Protein AF-A0A2M8NEP8-F1 (afdb_monomer_lite)

Sequence (115 aa):
LLLRAMAVSPNAPTNQADCALARPVDPAMFSEIIRHIGIVKETITPTLGMRVGKYGRTTAYTEANITLLNATVNITYNTSGGRQRVARFVGQVISEAMSEGGDSGSLVVSTADRK

pLDDT: mean 85.66, std 15.79, range [29.27, 96.69]

Foldseek 3Di:
DDDDDDDDDPPADEDADDDDDDDDPDPVVDDCQFPPQGHDDDDDDADFQFKKWWAFPPQGIWIWTWHDFQDKGWDWDADPVRDIDIHIYTGDIDTPDTDDPRRPPIDMGGPPPPD

Radius of gyration: 16.18 Å; chains: 1; bounding box: 30×44×40 Å

Structure (mmCIF, N/CA/C/O backbone):
data_AF-A0A2M8NEP8-F1
#
_entry.id   AF-A0A2M8NEP8-F1
#
loop_
_atom_site.group_PDB
_atom_site.id
_atom_site.type_symbol
_atom_site.label_atom_id
_atom_site.label_alt_id
_atom_site.label_comp_id
_atom_site.label_asym_id
_atom_site.label_entity_id
_atom_site.label_seq_id
_atom_site.pdbx_PDB_ins_code
_atom_site.Cartn_x
_atom_site.Cartn_y
_atom_site.Cartn_z
_atom_site.occupancy
_atom_site.B_iso_or_equiv
_atom_site.auth_seq_id
_atom_site.auth_comp_id
_atom_site.auth_asym_id
_atom_site.auth_atom_id
_atom_site.pdbx_PDB_model_num
ATOM 1 N N . LEU A 1 1 ? 5.671 1.051 6.107 1.00 37.97 1 LEU A N 1
ATOM 2 C CA . LEU A 1 1 ? 5.765 2.525 6.280 1.00 37.97 1 LEU A CA 1
ATOM 3 C C . LEU A 1 1 ? 5.699 2.835 7.781 1.00 37.97 1 LEU A C 1
ATOM 5 O O . LEU A 1 1 ? 4.679 2.543 8.389 1.00 37.97 1 LEU A O 1
ATOM 9 N N . LEU A 1 2 ? 6.775 3.326 8.407 1.00 29.27 2 LEU A N 1
ATOM 10 C CA . LEU A 1 2 ? 6.776 3.683 9.836 1.00 29.27 2 LEU A CA 1
ATOM 11 C C . LEU A 1 2 ? 6.051 5.024 10.028 1.00 29.27 2 LEU A C 1
ATOM 13 O O . LEU A 1 2 ? 6.556 6.063 9.607 1.00 29.27 2 LEU A O 1
ATOM 17 N N . LEU A 1 3 ? 4.864 5.000 10.636 1.00 35.06 3 LEU A N 1
ATOM 18 C CA . LEU A 1 3 ? 4.074 6.196 10.930 1.00 35.06 3 LEU A CA 1
ATOM 19 C C . LEU A 1 3 ? 4.438 6.769 12.310 1.00 35.06 3 LEU A C 1
ATOM 21 O O . LEU A 1 3 ? 4.379 6.060 13.311 1.00 35.06 3 LEU A O 1
ATOM 25 N N . ARG A 1 4 ? 4.744 8.069 12.383 1.00 35.06 4 ARG A N 1
ATOM 26 C CA . ARG A 1 4 ? 4.702 8.852 13.630 1.00 35.06 4 ARG A CA 1
ATOM 27 C C . ARG A 1 4 ? 3.543 9.843 13.541 1.00 35.06 4 ARG A C 1
ATOM 29 O O . ARG A 1 4 ? 3.483 10.621 12.594 1.00 35.06 4 ARG A O 1
ATOM 36 N N . ALA A 1 5 ? 2.630 9.811 14.510 1.00 38.19 5 ALA A N 1
ATOM 37 C CA . ALA A 1 5 ? 1.509 10.745 14.585 1.00 38.19 5 ALA A CA 1
ATOM 38 C C . ALA A 1 5 ? 1.997 12.140 15.020 1.00 38.19 5 ALA A C 1
ATOM 40 O O . ALA A 1 5 ? 2.709 12.266 16.015 1.00 38.19 5 ALA A O 1
ATOM 41 N N . MET A 1 6 ? 1.617 13.184 14.279 1.00 48.53 6 MET A N 1
ATOM 42 C CA . MET A 1 6 ? 1.865 14.590 14.622 1.00 48.53 6 MET A CA 1
ATOM 43 C C . MET A 1 6 ? 0.567 15.404 14.541 1.00 48.53 6 MET A C 1
ATOM 45 O O . MET A 1 6 ? -0.395 14.983 13.898 1.00 48.53 6 MET A O 1
ATOM 49 N N . ALA A 1 7 ? 0.556 16.561 15.214 1.00 47.34 7 ALA A N 1
ATOM 50 C CA . ALA A 1 7 ? -0.589 17.460 15.335 1.00 47.34 7 ALA A CA 1
ATOM 51 C C . ALA A 1 7 ? -1.186 17.854 13.970 1.00 47.34 7 ALA A C 1
ATOM 53 O O . ALA A 1 7 ? -0.475 18.257 13.048 1.00 47.34 7 ALA A O 1
ATOM 54 N N . VAL A 1 8 ? -2.511 17.732 13.861 1.00 52.81 8 VAL A N 1
ATOM 55 C CA . VAL A 1 8 ? -3.291 17.952 12.637 1.00 52.81 8 VAL A CA 1
ATOM 56 C C . VAL A 1 8 ? -3.791 19.393 12.596 1.00 52.81 8 VAL A C 1
ATOM 58 O O . VAL A 1 8 ? -4.482 19.831 13.510 1.00 52.81 8 VAL A O 1
ATOM 61 N N . SER A 1 9 ? -3.496 20.122 11.516 1.00 55.88 9 SER A N 1
ATOM 62 C CA . SER A 1 9 ? -4.227 21.355 11.201 1.00 55.88 9 SER A CA 1
ATOM 63 C C . SER A 1 9 ? -5.611 20.981 10.651 1.00 55.88 9 SER A C 1
ATOM 65 O O . SER A 1 9 ? -5.673 20.255 9.652 1.00 55.88 9 SER A O 1
ATOM 67 N N . PRO A 1 10 ? -6.721 21.460 11.244 1.00 59.16 10 PRO A N 1
ATOM 68 C CA . PRO A 1 10 ? -8.074 21.112 10.798 1.00 59.16 10 PRO A CA 1
ATOM 69 C C . PRO A 1 10 ? -8.351 21.512 9.335 1.00 59.16 10 PRO A C 1
ATOM 71 O O . PRO A 1 10 ? -9.132 20.846 8.657 1.00 59.16 10 PRO A O 1
ATOM 74 N N . ASN A 1 11 ? -7.630 22.512 8.813 1.00 63.62 11 ASN A N 1
ATOM 75 C CA . ASN A 1 11 ? -7.787 23.046 7.454 1.00 63.62 11 ASN A CA 1
ATOM 76 C C . ASN A 1 11 ? -6.763 22.506 6.434 1.00 63.62 11 ASN A C 1
ATOM 78 O O . ASN A 1 11 ? -6.625 23.067 5.349 1.00 63.62 11 ASN A O 1
ATOM 82 N N . ALA A 1 12 ? -6.006 21.448 6.750 1.00 70.69 12 ALA A N 1
ATOM 83 C CA . ALA A 1 12 ? -5.046 20.890 5.792 1.00 70.69 12 ALA A CA 1
ATOM 84 C C . ALA A 1 12 ? -5.760 20.311 4.547 1.00 70.69 12 ALA A C 1
ATOM 86 O O . ALA A 1 12 ? -6.758 19.617 4.711 1.00 70.69 12 ALA A O 1
ATOM 87 N N . PRO A 1 13 ? -5.283 20.504 3.311 1.00 83.38 13 PRO A N 1
ATOM 88 C CA . PRO A 1 13 ? -5.880 19.841 2.149 1.00 83.38 13 PRO A CA 1
ATOM 89 C C . PRO A 1 13 ? -5.843 18.307 2.301 1.00 83.38 13 PRO A C 1
ATOM 91 O O . PRO A 1 13 ? -4.876 17.751 2.828 1.00 83.38 13 PRO A O 1
ATOM 94 N N . THR A 1 14 ? -6.915 17.628 1.885 1.00 88.94 14 THR A N 1
ATOM 95 C CA . THR A 1 14 ? -7.058 16.165 1.969 1.00 88.94 14 THR A CA 1
ATOM 96 C C . THR A 1 14 ? -6.862 15.511 0.612 1.00 88.94 14 THR A C 1
ATOM 98 O O . THR A 1 14 ? -7.443 15.956 -0.375 1.00 88.94 14 THR A O 1
ATOM 101 N N . ASN A 1 15 ? -6.134 14.401 0.590 1.00 88.62 15 ASN A N 1
ATOM 102 C CA . ASN A 1 15 ? -5.965 13.537 -0.572 1.00 88.62 15 ASN A CA 1
ATOM 103 C C . ASN A 1 15 ? -6.788 12.256 -0.392 1.00 88.62 15 ASN A C 1
ATOM 105 O O . ASN A 1 15 ? -6.801 11.673 0.690 1.00 88.62 15 ASN A O 1
ATOM 109 N N . GLN A 1 16 ? -7.471 11.802 -1.440 1.00 90.19 16 GLN A N 1
ATOM 110 C CA . GLN A 1 16 ? -8.175 10.512 -1.420 1.00 90.19 16 GLN A CA 1
ATOM 111 C C . GLN A 1 16 ? -7.299 9.364 -1.929 1.00 90.19 16 GLN A C 1
ATOM 113 O O . GLN A 1 16 ? -7.460 8.227 -1.496 1.00 90.19 16 GLN A O 1
ATOM 118 N N . ALA A 1 17 ? -6.356 9.662 -2.822 1.00 87.56 17 ALA A N 1
ATOM 119 C CA . ALA A 1 17 ? -5.514 8.666 -3.462 1.00 87.56 17 ALA A CA 1
ATOM 120 C C . ALA A 1 17 ? -4.050 9.106 -3.475 1.00 87.56 17 ALA A C 1
ATOM 122 O O . ALA A 1 17 ? -3.748 10.286 -3.658 1.00 87.56 17 ALA A O 1
ATOM 123 N N . ASP A 1 18 ? -3.166 8.128 -3.312 1.00 88.50 18 ASP A N 1
ATOM 124 C CA . ASP A 1 18 ? -1.753 8.208 -3.667 1.00 88.50 18 ASP A CA 1
ATOM 125 C C . ASP A 1 18 ? -1.538 7.284 -4.870 1.00 88.50 18 ASP A C 1
ATOM 127 O O . ASP A 1 18 ? -1.415 6.066 -4.726 1.00 88.50 18 ASP A O 1
ATOM 131 N N . CYS A 1 19 ? -1.632 7.841 -6.077 1.00 88.81 19 CYS A N 1
ATOM 132 C CA . CYS A 1 19 ? -1.556 7.070 -7.312 1.00 88.81 19 CYS A CA 1
ATOM 133 C C . CYS A 1 19 ? -0.867 7.853 -8.429 1.00 88.81 19 CYS A C 1
ATOM 135 O O . CYS A 1 19 ? -1.015 9.070 -8.548 1.00 88.81 19 CYS A O 1
ATOM 137 N N . ALA A 1 20 ? -0.167 7.126 -9.293 1.00 91.06 20 ALA A N 1
ATOM 138 C CA . ALA A 1 20 ? 0.432 7.649 -10.510 1.00 91.06 20 ALA A CA 1
ATOM 139 C C . ALA A 1 20 ? 0.224 6.655 -11.657 1.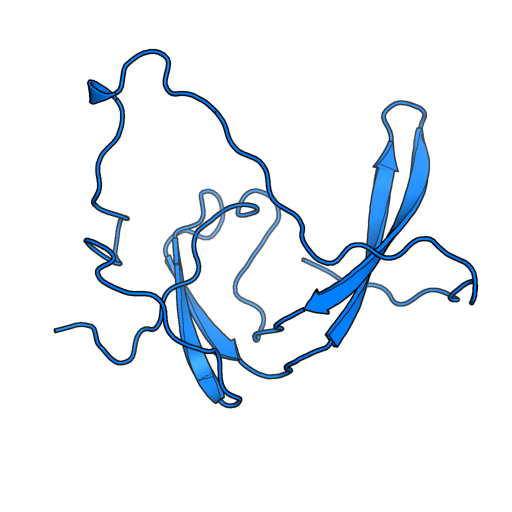00 91.06 20 ALA A C 1
ATOM 141 O O . ALA A 1 20 ? 0.085 5.453 -11.431 1.00 91.06 20 ALA A O 1
ATOM 142 N N . LEU A 1 21 ? 0.228 7.163 -12.888 1.00 91.00 21 LEU A N 1
ATOM 143 C CA . LEU A 1 21 ? 0.173 6.364 -14.108 1.00 91.00 21 LEU A CA 1
ATOM 144 C C . LEU A 1 21 ? 1.357 6.732 -14.999 1.00 91.00 21 LEU A C 1
ATOM 146 O O . LEU A 1 21 ? 1.735 7.899 -15.095 1.00 91.00 21 LEU A O 1
ATOM 150 N N . ALA A 1 22 ? 1.923 5.732 -15.667 1.00 90.38 22 ALA A N 1
ATOM 151 C CA . ALA A 1 22 ? 2.992 5.910 -16.637 1.00 90.38 22 ALA A CA 1
ATOM 152 C C . ALA A 1 22 ? 2.663 5.118 -17.902 1.00 90.38 22 ALA A C 1
ATOM 154 O O . ALA A 1 22 ? 2.153 4.001 -17.828 1.00 90.38 22 ALA A O 1
ATOM 155 N N . ARG A 1 23 ? 2.962 5.697 -19.068 1.00 93.69 23 ARG A N 1
ATOM 156 C CA . ARG A 1 23 ? 2.821 5.010 -20.353 1.00 93.69 23 ARG A CA 1
ATOM 157 C C . ARG A 1 23 ? 4.082 4.177 -20.622 1.00 93.69 23 ARG A C 1
ATOM 159 O O . ARG A 1 23 ? 5.161 4.774 -20.660 1.00 93.69 23 ARG A O 1
ATOM 166 N N . PRO A 1 24 ? 3.970 2.853 -20.839 1.00 92.12 24 PRO A N 1
ATOM 167 C CA . PRO A 1 24 ? 5.088 2.029 -21.287 1.00 92.12 24 PRO A CA 1
ATOM 168 C C . PRO A 1 24 ? 5.733 2.590 -22.556 1.00 92.12 24 PRO A C 1
ATOM 170 O O . PRO A 1 24 ? 5.030 2.997 -23.480 1.00 92.12 24 PRO A O 1
ATOM 173 N N . VAL A 1 25 ? 7.067 2.602 -22.603 1.00 94.88 25 VAL A N 1
ATOM 174 C CA . VAL A 1 25 ? 7.814 2.929 -23.831 1.00 94.88 25 VAL A CA 1
ATOM 175 C C . VAL A 1 25 ? 7.728 1.768 -24.821 1.00 94.88 25 VAL A C 1
ATOM 177 O O . VAL A 1 25 ? 7.485 1.986 -26.002 1.00 94.88 25 VAL A O 1
ATOM 180 N N . ASP A 1 26 ? 7.861 0.545 -24.312 1.00 95.44 26 ASP A N 1
ATOM 181 C CA . ASP A 1 26 ? 7.618 -0.697 -25.037 1.00 95.44 26 ASP A CA 1
ATOM 182 C C . ASP A 1 26 ? 6.708 -1.595 -24.176 1.00 95.44 26 ASP A C 1
ATOM 184 O O . ASP A 1 26 ? 7.115 -1.999 -23.079 1.00 95.44 26 ASP A O 1
ATOM 188 N N . PRO A 1 27 ? 5.472 -1.885 -24.622 1.00 92.44 27 PRO A N 1
ATOM 189 C CA . PRO A 1 27 ? 4.559 -2.786 -23.923 1.00 92.44 27 PRO A CA 1
ATOM 190 C C . PRO A 1 27 ? 5.114 -4.203 -23.726 1.00 92.44 27 PRO A C 1
ATOM 192 O O . PRO A 1 27 ? 4.755 -4.844 -22.743 1.00 92.44 27 PRO A O 1
ATOM 195 N N . ALA A 1 28 ? 6.011 -4.679 -24.598 1.00 93.94 28 ALA A N 1
ATOM 196 C CA . ALA A 1 28 ? 6.580 -6.026 -24.510 1.00 93.94 28 ALA A CA 1
ATOM 197 C C . ALA A 1 28 ? 7.508 -6.219 -23.294 1.00 93.94 28 ALA A C 1
ATOM 199 O O . ALA A 1 28 ? 7.807 -7.351 -22.919 1.00 93.94 28 ALA A O 1
ATOM 200 N N . MET A 1 29 ? 7.940 -5.129 -22.644 1.00 93.00 29 MET A N 1
ATOM 201 C CA . MET A 1 29 ? 8.705 -5.185 -21.391 1.00 93.00 29 MET A CA 1
ATOM 202 C C . MET A 1 29 ? 7.848 -5.535 -20.166 1.00 93.00 29 MET A C 1
ATOM 204 O O . MET A 1 29 ? 8.390 -5.750 -19.080 1.00 93.00 29 MET A O 1
ATOM 208 N N . PHE A 1 30 ? 6.522 -5.557 -20.306 1.00 92.25 30 PHE A N 1
ATOM 209 C CA . PHE A 1 30 ? 5.588 -5.776 -19.209 1.00 92.25 30 PHE A CA 1
ATOM 210 C C . PHE A 1 30 ? 4.899 -7.134 -19.346 1.00 92.25 30 PHE A C 1
ATOM 212 O O . PHE A 1 30 ? 4.618 -7.610 -20.441 1.00 92.25 30 PHE A O 1
ATOM 219 N N . SER A 1 31 ? 4.618 -7.755 -18.203 1.00 92.81 31 SER A N 1
ATOM 220 C CA . SER A 1 31 ? 3.840 -8.988 -18.106 1.00 92.81 31 SER A CA 1
ATOM 221 C C . SER A 1 31 ? 2.613 -8.736 -17.242 1.00 92.81 31 SER A C 1
ATOM 223 O O . SER A 1 31 ? 2.680 -7.992 -16.264 1.00 92.81 31 SER A O 1
ATOM 225 N N . GLU A 1 32 ? 1.506 -9.391 -17.578 1.00 91.81 32 GLU A N 1
ATOM 226 C CA . GLU A 1 32 ? 0.281 -9.398 -16.768 1.00 91.81 32 GLU A CA 1
ATOM 227 C C . GLU A 1 32 ? 0.431 -10.241 -15.488 1.00 91.81 32 GLU A C 1
ATOM 229 O O . GLU A 1 32 ? -0.426 -10.211 -14.604 1.00 91.81 32 GLU A O 1
ATOM 234 N N . ILE A 1 33 ? 1.522 -11.006 -15.375 1.00 93.88 33 ILE A N 1
ATOM 235 C CA . ILE A 1 33 ? 1.789 -11.902 -14.253 1.00 93.88 33 ILE A CA 1
ATOM 236 C C . ILE A 1 33 ? 2.565 -11.155 -13.170 1.00 93.88 33 ILE A C 1
ATOM 238 O O . ILE A 1 33 ? 3.737 -10.808 -13.337 1.00 93.88 33 ILE A O 1
ATOM 242 N N . ILE A 1 34 ? 1.947 -11.006 -12.001 1.00 93.12 34 ILE A N 1
ATOM 243 C CA . ILE A 1 34 ? 2.632 -10.539 -10.798 1.00 93.12 34 ILE A CA 1
ATOM 244 C C . ILE A 1 34 ? 3.296 -11.740 -10.120 1.00 93.12 34 ILE A C 1
ATOM 246 O O . ILE A 1 34 ? 2.655 -12.756 -9.846 1.00 93.12 34 ILE A O 1
ATOM 250 N N . ARG A 1 35 ? 4.593 -11.647 -9.816 1.00 92.69 35 ARG A N 1
ATOM 251 C CA . ARG A 1 35 ? 5.339 -12.750 -9.188 1.00 92.69 35 ARG A CA 1
ATOM 252 C C . ARG A 1 35 ? 4.673 -13.186 -7.866 1.00 92.69 35 ARG A C 1
ATOM 254 O O . ARG A 1 35 ? 4.273 -12.337 -7.078 1.00 92.69 35 ARG A O 1
ATOM 261 N N . HIS A 1 36 ? 4.557 -14.498 -7.633 1.00 92.62 36 HIS A N 1
ATOM 262 C CA . HIS A 1 36 ? 3.832 -15.145 -6.514 1.00 92.62 36 HIS A CA 1
ATOM 263 C C . HIS A 1 36 ? 2.309 -14.934 -6.442 1.00 92.62 36 HIS A C 1
ATOM 265 O O . HIS A 1 36 ? 1.652 -15.637 -5.678 1.00 92.62 36 HIS A O 1
ATOM 271 N N . ILE A 1 37 ? 1.741 -14.008 -7.216 1.00 92.56 37 ILE A N 1
ATOM 272 C CA . ILE A 1 37 ? 0.304 -13.702 -7.188 1.00 92.56 37 ILE A CA 1
ATOM 273 C C . ILE A 1 37 ? -0.399 -14.256 -8.430 1.00 92.56 37 ILE A C 1
ATOM 275 O O . ILE A 1 37 ? -1.483 -14.814 -8.318 1.00 92.56 37 ILE A O 1
ATOM 279 N N . GLY A 1 38 ? 0.229 -14.147 -9.600 1.00 93.00 38 GLY A N 1
ATOM 280 C CA . GLY A 1 38 ? -0.363 -14.528 -10.877 1.00 93.00 38 GLY A CA 1
ATOM 281 C C . GLY A 1 38 ? -1.060 -13.359 -11.571 1.00 93.00 38 GLY A C 1
ATOM 282 O O . GLY A 1 38 ? -0.695 -12.197 -11.380 1.00 93.00 38 GLY A O 1
ATOM 283 N N . ILE A 1 39 ? -2.039 -13.694 -12.410 1.00 93.19 39 ILE A N 1
ATOM 284 C CA . ILE A 1 39 ? -2.847 -12.733 -13.167 1.00 93.19 39 ILE A CA 1
ATOM 285 C C . ILE A 1 39 ? -4.005 -12.260 -12.287 1.00 93.19 39 ILE A C 1
ATOM 287 O O . ILE A 1 39 ? -4.743 -13.071 -11.724 1.00 93.19 39 ILE A O 1
ATOM 291 N N . VAL A 1 40 ? -4.179 -10.945 -12.192 1.00 91.56 40 VAL A N 1
ATOM 292 C CA . VAL A 1 40 ? -5.290 -10.328 -11.457 1.00 91.56 40 VAL A CA 1
ATOM 293 C C . VAL A 1 40 ? -6.527 -10.300 -12.347 1.00 91.56 40 VAL A C 1
ATOM 295 O O . VAL A 1 40 ? -6.468 -9.808 -13.469 1.00 91.56 40 VAL A O 1
ATOM 298 N N . LYS A 1 41 ? -7.642 -10.842 -11.850 1.00 89.00 41 LYS A N 1
ATOM 299 C CA . LYS A 1 41 ? -8.869 -11.044 -12.640 1.00 89.00 41 LYS A CA 1
ATOM 300 C C . LYS A 1 41 ? -9.934 -9.987 -12.378 1.00 89.00 41 LYS A C 1
ATOM 302 O O . LYS A 1 41 ? -10.619 -9.562 -13.300 1.00 89.00 41 LYS A O 1
ATOM 307 N N . GLU A 1 42 ? -10.080 -9.585 -11.122 1.00 91.06 42 GLU A N 1
ATOM 308 C CA . GLU A 1 42 ? -11.169 -8.723 -10.682 1.00 91.06 42 GLU A CA 1
ATOM 309 C C . GLU A 1 42 ? -10.754 -7.834 -9.512 1.00 91.06 42 GLU A C 1
ATOM 311 O O . GLU A 1 42 ? -9.747 -8.065 -8.837 1.00 91.06 42 GLU A O 1
ATOM 316 N N . THR A 1 43 ? -11.554 -6.799 -9.281 1.00 92.62 43 THR A N 1
ATOM 317 C CA . THR A 1 43 ? -11.447 -5.918 -8.121 1.00 92.62 43 THR A CA 1
ATOM 318 C C . THR A 1 43 ? -12.548 -6.255 -7.131 1.00 92.62 43 THR A C 1
ATOM 320 O O . THR A 1 43 ? -13.705 -6.380 -7.527 1.00 92.62 43 THR A O 1
ATOM 323 N N . ILE A 1 44 ? -12.215 -6.309 -5.845 1.00 92.81 44 ILE A N 1
ATOM 324 C CA . ILE A 1 44 ? -13.184 -6.542 -4.771 1.00 92.81 44 ILE A CA 1
ATOM 325 C C . ILE A 1 44 ? -13.137 -5.413 -3.742 1.00 92.81 44 ILE A C 1
ATOM 327 O O . ILE A 1 44 ? -12.115 -4.743 -3.578 1.00 92.81 44 ILE A O 1
ATOM 331 N N . THR A 1 45 ? -14.242 -5.205 -3.026 1.00 94.38 45 THR A N 1
ATOM 332 C CA . THR A 1 45 ? -14.291 -4.235 -1.927 1.00 94.38 45 THR A CA 1
ATOM 333 C C . THR A 1 45 ? -13.540 -4.779 -0.706 1.00 94.38 45 THR A C 1
ATOM 335 O O . THR A 1 45 ? -13.834 -5.892 -0.268 1.00 94.38 45 THR A O 1
ATOM 338 N N . PRO A 1 46 ? -12.596 -4.019 -0.121 1.00 93.94 46 PRO A N 1
ATOM 339 C CA . PRO A 1 46 ? -11.853 -4.454 1.056 1.00 93.94 46 PRO A CA 1
ATOM 340 C C . PRO A 1 46 ? -12.764 -4.566 2.284 1.00 93.94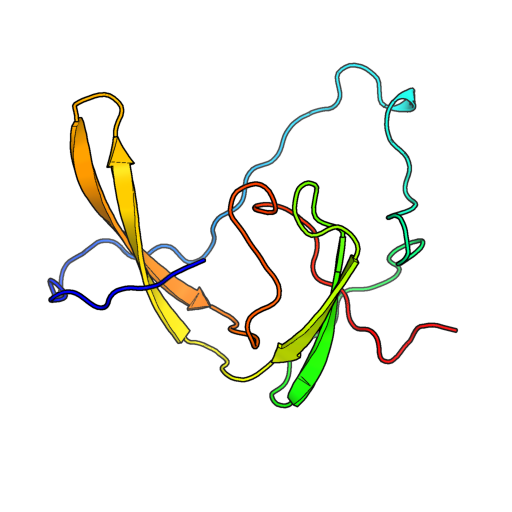 46 PRO A C 1
ATOM 342 O O . PRO A 1 46 ? -13.611 -3.704 2.525 1.00 93.94 46 PRO A O 1
ATOM 345 N N . THR A 1 47 ? -12.549 -5.598 3.098 1.00 95.88 47 THR A N 1
ATOM 346 C CA . THR A 1 47 ? -13.269 -5.818 4.361 1.00 95.88 47 THR A CA 1
ATOM 347 C C . THR A 1 47 ? -12.293 -6.005 5.521 1.00 95.88 47 THR A C 1
ATOM 349 O O . THR A 1 47 ? -11.136 -6.380 5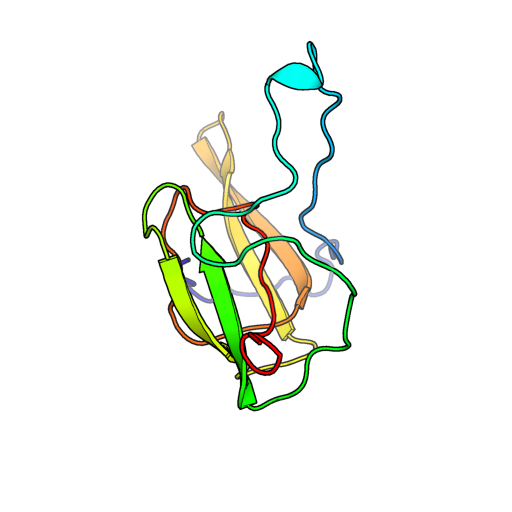.326 1.00 95.88 47 THR A O 1
ATOM 352 N N . LEU A 1 48 ? -12.737 -5.718 6.748 1.00 96.31 48 LEU A N 1
ATOM 353 C CA . LEU A 1 48 ? -11.928 -5.963 7.946 1.00 96.31 48 LEU A CA 1
ATOM 354 C C . LEU A 1 48 ? -11.616 -7.457 8.083 1.00 96.31 48 LEU A C 1
ATOM 356 O O . LEU A 1 48 ? -12.484 -8.300 7.874 1.00 96.31 48 LEU A O 1
ATOM 360 N N . GLY A 1 49 ? -10.372 -7.777 8.433 1.00 95.31 49 GLY A N 1
ATOM 361 C CA . GLY A 1 49 ? -9.879 -9.149 8.542 1.00 95.31 49 GLY A CA 1
ATOM 362 C C . GLY A 1 49 ? -9.581 -9.829 7.203 1.00 95.31 49 GLY A C 1
ATOM 363 O O . GLY A 1 49 ? -9.053 -10.939 7.209 1.00 95.31 49 GLY A O 1
ATOM 364 N N . MET A 1 50 ? -9.865 -9.189 6.061 1.00 95.38 50 MET A N 1
ATOM 365 C CA . MET A 1 50 ? -9.528 -9.736 4.746 1.00 95.38 50 MET A CA 1
ATOM 366 C C . MET A 1 50 ? -8.015 -9.933 4.624 1.00 95.38 50 MET A C 1
ATOM 368 O O . MET A 1 50 ? -7.234 -9.018 4.898 1.00 95.38 50 MET A O 1
ATOM 372 N N . ARG A 1 51 ? -7.609 -11.127 4.185 1.00 95.75 51 ARG A N 1
ATOM 373 C CA . ARG A 1 51 ? -6.205 -11.479 3.988 1.00 95.75 51 ARG A CA 1
ATOM 374 C C . ARG A 1 51 ? -5.740 -11.065 2.600 1.00 95.75 51 ARG A C 1
ATOM 376 O O . ARG A 1 51 ? -6.231 -11.570 1.586 1.00 95.75 51 ARG A O 1
ATOM 383 N N . VAL A 1 52 ? -4.767 -10.171 2.561 1.00 95.94 52 VAL A N 1
ATOM 384 C CA . VAL A 1 52 ? -4.223 -9.596 1.334 1.00 95.94 52 VAL A CA 1
ATOM 385 C C . VAL A 1 52 ? -2.736 -9.891 1.215 1.00 95.94 52 VAL A C 1
ATOM 387 O O . VAL A 1 52 ? -2.058 -10.148 2.207 1.00 95.94 52 VAL A O 1
ATOM 390 N N . GLY A 1 53 ? -2.223 -9.848 -0.009 1.00 95.50 53 GLY A N 1
ATOM 391 C CA . GLY A 1 53 ? -0.805 -9.994 -0.292 1.00 95.50 53 GLY A CA 1
ATOM 392 C C . GLY A 1 53 ? -0.343 -9.054 -1.393 1.00 95.50 53 GLY A C 1
ATOM 393 O O . GLY A 1 53 ? -1.136 -8.591 -2.211 1.00 95.50 53 GLY A O 1
ATOM 394 N N . LYS A 1 54 ? 0.956 -8.770 -1.413 1.00 95.75 54 LYS A N 1
ATOM 395 C CA . LYS A 1 54 ? 1.605 -7.967 -2.456 1.00 95.75 54 LYS A CA 1
ATOM 396 C C . LYS A 1 54 ? 2.955 -8.565 -2.817 1.00 95.75 54 LYS A C 1
ATOM 398 O O . LYS A 1 54 ? 3.535 -9.311 -2.032 1.00 95.75 54 LYS A O 1
ATOM 403 N N . TYR A 1 55 ? 3.489 -8.159 -3.962 1.00 96.19 55 TYR A N 1
ATOM 404 C CA . TYR A 1 55 ? 4.894 -8.363 -4.293 1.00 96.19 55 TYR A CA 1
ATOM 405 C C . TYR A 1 55 ? 5.588 -7.006 -4.413 1.00 96.19 55 TYR A C 1
ATOM 407 O O . TYR A 1 55 ? 5.278 -6.239 -5.320 1.00 96.19 55 TYR A O 1
ATOM 415 N N . GLY A 1 56 ? 6.503 -6.710 -3.490 1.00 95.38 56 GLY A N 1
ATOM 416 C CA . GLY A 1 56 ? 7.305 -5.487 -3.489 1.00 95.38 56 GLY A CA 1
ATOM 417 C C . GLY A 1 56 ? 8.749 -5.728 -3.916 1.00 95.38 56 GLY A C 1
ATOM 418 O O . GLY A 1 56 ? 9.275 -6.831 -3.779 1.00 95.38 56 GLY A O 1
ATOM 419 N N . ARG A 1 57 ? 9.419 -4.688 -4.422 1.00 95.62 57 ARG A N 1
ATOM 420 C CA . ARG A 1 57 ? 10.844 -4.762 -4.783 1.00 95.62 57 ARG A CA 1
ATOM 421 C C . ARG A 1 57 ? 11.719 -5.079 -3.567 1.00 95.62 57 ARG A C 1
ATOM 423 O O . ARG A 1 57 ? 12.689 -5.815 -3.711 1.00 95.62 57 ARG A O 1
ATOM 430 N N . THR A 1 58 ? 11.407 -4.491 -2.411 1.00 95.69 58 THR A N 1
ATOM 431 C CA . THR A 1 58 ? 12.229 -4.577 -1.199 1.00 95.69 58 THR A CA 1
ATOM 432 C C . THR A 1 58 ? 11.850 -5.802 -0.371 1.00 95.69 58 THR A C 1
ATOM 434 O O . THR A 1 58 ? 12.720 -6.603 -0.049 1.00 95.69 58 THR A O 1
ATOM 437 N N . THR A 1 59 ? 10.563 -5.993 -0.061 1.00 95.00 59 THR A N 1
ATOM 438 C CA . THR A 1 59 ? 10.125 -7.099 0.819 1.00 95.00 59 THR A CA 1
ATOM 439 C C . THR A 1 59 ? 9.780 -8.389 0.080 1.00 95.00 59 THR A C 1
ATOM 441 O O . THR A 1 59 ? 9.343 -9.344 0.716 1.00 95.00 59 THR A O 1
ATOM 444 N N . ALA A 1 60 ? 9.899 -8.422 -1.252 1.00 96.31 60 ALA A N 1
ATOM 445 C CA . ALA A 1 60 ? 9.364 -9.497 -2.083 1.00 96.31 60 ALA A CA 1
ATOM 446 C C . ALA A 1 60 ? 7.878 -9.764 -1.761 1.00 96.31 60 ALA A C 1
ATOM 448 O O . ALA A 1 60 ? 7.091 -8.823 -1.603 1.00 96.31 60 ALA A O 1
ATOM 449 N N . TYR A 1 61 ? 7.487 -11.036 -1.707 1.00 96.50 61 TYR A N 1
ATOM 450 C CA . TYR A 1 61 ? 6.120 -11.445 -1.438 1.00 96.50 61 TYR A CA 1
ATOM 451 C C . TYR A 1 61 ? 5.784 -11.380 0.060 1.00 96.50 61 TYR A C 1
ATOM 453 O O . TYR A 1 61 ? 6.434 -12.043 0.866 1.00 96.50 61 TYR A O 1
ATOM 461 N N . THR A 1 62 ? 4.750 -10.621 0.427 1.00 96.50 62 THR A N 1
ATOM 462 C CA . THR A 1 62 ? 4.272 -10.498 1.815 1.00 96.50 62 THR A CA 1
ATOM 463 C C . THR A 1 62 ? 2.751 -10.557 1.896 1.00 96.50 62 THR A C 1
ATOM 465 O O . THR A 1 62 ? 2.053 -10.199 0.945 1.00 96.50 62 THR A O 1
ATOM 468 N N . GLU A 1 63 ? 2.240 -10.992 3.050 1.00 96.31 63 GLU A N 1
ATOM 469 C CA . GLU A 1 63 ? 0.812 -11.103 3.363 1.00 96.31 63 GLU A CA 1
ATOM 470 C C . GLU A 1 63 ? 0.507 -10.444 4.703 1.00 96.31 63 GLU A C 1
ATOM 472 O O . GLU A 1 63 ? 1.349 -10.446 5.600 1.00 96.31 63 GLU A O 1
ATOM 477 N N . ALA A 1 64 ? -0.700 -9.907 4.839 1.00 96.19 64 ALA A N 1
ATOM 478 C CA . ALA A 1 64 ? -1.227 -9.398 6.098 1.00 96.19 64 ALA A CA 1
ATOM 479 C C . ALA A 1 64 ? -2.753 -9.334 6.064 1.00 96.19 64 ALA A C 1
ATOM 481 O O . ALA A 1 64 ? -3.382 -9.436 5.005 1.00 96.19 64 ALA A O 1
ATOM 482 N N . ASN A 1 65 ? -3.341 -9.100 7.232 1.00 96.06 65 ASN A N 1
ATOM 483 C CA . ASN A 1 65 ? -4.767 -8.860 7.358 1.00 96.06 65 ASN A CA 1
ATOM 484 C C . ASN A 1 65 ? -5.076 -7.357 7.323 1.00 96.06 65 ASN A C 1
ATOM 486 O O . ASN A 1 65 ? -4.321 -6.535 7.847 1.00 96.06 65 ASN A O 1
ATOM 490 N N . ILE A 1 66 ? -6.210 -6.990 6.721 1.00 96.56 66 ILE A N 1
ATOM 491 C CA . ILE A 1 66 ? -6.763 -5.633 6.811 1.00 96.56 66 ILE A CA 1
ATOM 492 C C . ILE A 1 66 ? -7.271 -5.395 8.234 1.00 96.56 66 ILE A C 1
ATOM 494 O O . ILE A 1 66 ? -8.092 -6.154 8.746 1.00 96.56 66 ILE A O 1
ATOM 498 N N . THR A 1 67 ? -6.816 -4.315 8.861 1.00 96.69 67 THR A N 1
ATOM 499 C CA . THR A 1 67 ? -7.117 -3.976 10.258 1.00 96.69 67 THR A CA 1
ATOM 500 C C . THR A 1 67 ? -7.963 -2.717 10.396 1.00 96.69 67 THR A C 1
ATOM 502 O O . THR A 1 67 ? -8.706 -2.601 11.368 1.00 96.69 67 THR A O 1
ATOM 505 N N . LEU A 1 68 ? -7.891 -1.779 9.443 1.00 94.56 68 LEU A N 1
ATOM 506 C CA . LEU A 1 68 ? -8.750 -0.593 9.423 1.00 94.56 68 LEU A CA 1
ATOM 507 C C . LEU A 1 68 ? -9.244 -0.270 8.010 1.00 94.56 68 LEU A C 1
ATOM 509 O O . LEU A 1 68 ? -8.528 -0.422 7.020 1.00 94.56 68 LEU A O 1
ATOM 513 N N . LEU A 1 69 ? -10.464 0.261 7.952 1.00 94.69 69 LEU A N 1
ATOM 514 C CA . LEU A 1 69 ? -11.087 0.830 6.760 1.00 94.69 69 LEU A CA 1
ATOM 515 C C . LEU A 1 69 ? -11.377 2.316 6.996 1.00 94.69 69 LEU A C 1
ATOM 517 O O . LEU A 1 69 ? -11.591 2.733 8.133 1.00 94.69 69 LEU A O 1
ATOM 521 N N . ASN A 1 70 ? -11.426 3.101 5.917 1.00 92.25 70 ASN A N 1
ATOM 522 C CA . ASN A 1 70 ? -11.734 4.536 5.947 1.00 92.25 70 ASN A CA 1
ATOM 523 C C . ASN A 1 70 ? -10.825 5.357 6.891 1.00 92.25 70 ASN A C 1
ATOM 525 O O . ASN A 1 70 ? -11.254 6.312 7.541 1.00 92.25 70 ASN A O 1
ATOM 529 N N . ALA A 1 71 ? -9.552 4.980 6.987 1.00 90.06 71 ALA A N 1
ATOM 530 C CA . ALA A 1 71 ? -8.598 5.642 7.858 1.00 90.06 71 ALA A CA 1
ATOM 531 C C . ALA A 1 71 ? -8.179 7.015 7.308 1.00 90.06 71 ALA A C 1
ATOM 533 O O . ALA A 1 71 ? -8.056 7.222 6.097 1.00 90.06 71 ALA A O 1
ATOM 534 N N . THR A 1 72 ? -7.911 7.949 8.223 1.00 92.12 72 THR A N 1
ATOM 535 C CA . THR A 1 72 ? -7.227 9.210 7.917 1.00 92.12 72 THR A CA 1
ATOM 536 C C . THR A 1 72 ? -5.778 9.116 8.374 1.00 92.12 72 THR A C 1
ATOM 538 O O . THR A 1 72 ? -5.507 8.876 9.549 1.00 92.12 72 THR A O 1
ATOM 541 N N . VAL A 1 73 ? -4.846 9.310 7.448 1.00 89.88 73 VAL A N 1
ATOM 542 C CA . VAL A 1 73 ? -3.411 9.097 7.639 1.00 89.88 73 VAL A CA 1
ATOM 543 C C . VAL A 1 73 ? -2.672 10.385 7.303 1.00 89.88 73 VAL A C 1
ATOM 545 O O . VAL A 1 73 ? -2.856 10.950 6.229 1.00 89.88 73 VAL A O 1
ATOM 548 N N . ASN A 1 74 ? -1.815 10.854 8.207 1.00 89.00 74 ASN A N 1
ATOM 549 C CA . ASN A 1 74 ? -0.905 11.961 7.924 1.00 89.00 74 ASN A CA 1
ATOM 550 C C . ASN A 1 74 ? 0.475 11.388 7.622 1.00 89.00 74 ASN A C 1
ATOM 552 O O . ASN A 1 74 ? 1.085 10.749 8.480 1.00 89.00 74 ASN A O 1
ATOM 556 N N . ILE A 1 75 ? 0.942 11.593 6.395 1.00 85.50 75 ILE A N 1
ATOM 557 C CA . ILE A 1 75 ? 2.228 11.094 5.923 1.00 85.50 75 ILE A CA 1
ATOM 558 C C . ILE A 1 75 ? 3.205 12.251 5.880 1.00 85.50 75 ILE A C 1
ATOM 560 O O . ILE A 1 75 ? 2.973 13.271 5.227 1.00 85.50 75 ILE A O 1
ATOM 564 N N . THR A 1 76 ? 4.320 12.060 6.567 1.00 86.62 76 THR A N 1
ATOM 565 C CA . THR A 1 76 ? 5.406 13.022 6.599 1.00 86.62 76 THR A CA 1
ATOM 566 C C . THR A 1 76 ? 6.460 12.645 5.570 1.00 86.62 76 THR A C 1
ATOM 568 O O . THR A 1 76 ? 6.974 11.529 5.588 1.00 86.62 76 THR A O 1
ATOM 571 N N . TYR A 1 77 ? 6.800 13.575 4.684 1.00 80.44 77 TYR A N 1
ATOM 572 C CA . TYR A 1 77 ? 7.783 13.369 3.626 1.00 80.44 77 TYR A CA 1
ATOM 573 C C . TYR A 1 77 ? 8.740 14.555 3.535 1.00 80.44 77 TYR A C 1
ATOM 575 O O . TYR A 1 77 ? 8.392 15.703 3.824 1.00 80.44 77 TYR A O 1
ATOM 583 N N . ASN A 1 78 ? 9.973 14.265 3.133 1.00 82.56 78 ASN A N 1
ATOM 584 C CA . ASN A 1 78 ? 11.001 15.277 2.947 1.00 82.56 78 ASN A CA 1
ATOM 585 C C . ASN A 1 78 ? 10.963 15.769 1.504 1.00 82.56 78 ASN A C 1
ATOM 587 O O . ASN A 1 78 ? 10.923 14.975 0.566 1.00 82.56 78 ASN A O 1
ATOM 591 N N . THR A 1 79 ? 10.974 17.085 1.327 1.00 77.19 79 THR A N 1
ATOM 592 C CA . THR A 1 79 ? 11.111 17.689 -0.002 1.00 77.19 79 THR A CA 1
ATOM 593 C C . THR A 1 79 ? 12.578 17.917 -0.344 1.00 77.19 79 THR A C 1
ATOM 595 O O . THR A 1 79 ? 13.414 18.036 0.550 1.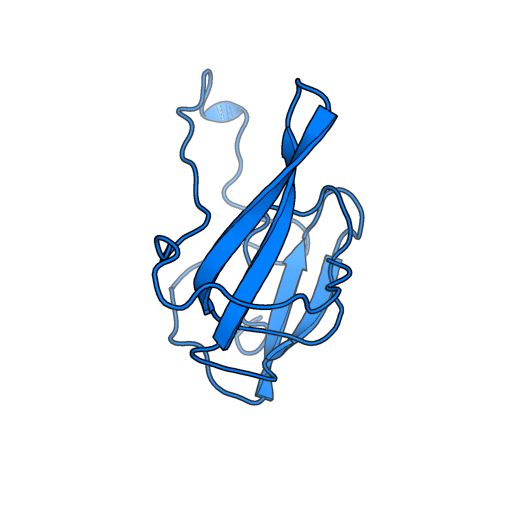00 77.19 79 THR A O 1
ATOM 598 N N . SER A 1 80 ? 12.892 18.026 -1.637 1.00 72.31 80 SER A N 1
ATOM 599 C CA . SER A 1 80 ? 14.247 18.302 -2.143 1.00 72.31 80 SER A CA 1
ATOM 600 C C . SER A 1 80 ? 14.883 19.571 -1.555 1.00 72.31 80 SER A C 1
ATOM 602 O O . SER A 1 80 ? 16.101 19.673 -1.502 1.00 72.31 80 SER A O 1
ATOM 604 N N . GLY A 1 81 ? 14.079 20.509 -1.042 1.00 77.12 81 GLY A N 1
ATOM 605 C CA . GLY A 1 81 ? 14.543 21.694 -0.312 1.00 77.12 81 GLY A CA 1
ATOM 606 C C . GLY A 1 81 ? 14.803 21.484 1.187 1.00 77.12 81 GLY A C 1
ATOM 607 O O . GLY A 1 81 ? 14.821 22.465 1.925 1.00 77.12 81 GLY A O 1
ATOM 608 N N . GLY A 1 82 ? 14.894 20.242 1.675 1.00 76.00 82 GLY A N 1
ATOM 609 C CA . GLY A 1 82 ? 15.167 19.916 3.084 1.00 76.00 82 GLY A CA 1
ATOM 610 C C . GLY A 1 82 ? 14.020 20.218 4.056 1.00 76.00 82 GLY A C 1
ATOM 611 O O . GLY A 1 82 ? 14.143 19.984 5.255 1.00 76.00 82 GLY A O 1
ATOM 612 N N . ARG A 1 83 ? 12.884 20.726 3.562 1.00 78.19 83 ARG A N 1
ATOM 613 C CA . ARG A 1 83 ? 11.703 21.008 4.382 1.00 78.19 83 ARG A CA 1
ATOM 614 C C . ARG A 1 83 ? 10.836 19.764 4.490 1.00 78.19 83 ARG A C 1
ATOM 616 O O . ARG A 1 83 ? 10.434 19.190 3.470 1.00 78.19 83 ARG A O 1
ATOM 623 N N . GLN A 1 84 ? 10.525 19.398 5.725 1.00 81.38 84 GLN A N 1
ATOM 624 C CA . GLN A 1 84 ? 9.550 18.370 6.047 1.00 81.38 84 GLN A CA 1
ATOM 625 C C . GLN A 1 84 ? 8.145 18.889 5.725 1.00 81.38 84 GLN A C 1
ATOM 627 O O . GLN A 1 84 ? 7.785 20.013 6.082 1.00 81.38 84 GLN A O 1
ATOM 632 N N . ARG A 1 85 ? 7.357 18.085 5.017 1.00 83.38 85 ARG A N 1
ATOM 633 C CA . ARG A 1 85 ? 5.954 18.366 4.714 1.00 83.38 85 ARG A CA 1
ATOM 634 C C . ARG A 1 85 ? 5.086 17.227 5.213 1.00 83.38 85 ARG A C 1
ATOM 636 O O . ARG A 1 85 ? 5.539 16.090 5.310 1.00 83.38 85 ARG A O 1
ATOM 643 N N . VAL A 1 86 ? 3.837 17.556 5.515 1.00 86.12 86 VAL A N 1
ATOM 644 C CA . VAL A 1 86 ? 2.817 16.592 5.919 1.00 86.12 86 VAL A CA 1
ATOM 645 C C . VAL A 1 86 ? 1.693 16.641 4.896 1.00 86.12 86 VAL A C 1
ATOM 647 O O . VAL A 1 86 ? 1.168 17.717 4.611 1.00 86.12 86 VAL A O 1
ATOM 650 N N . ALA A 1 87 ? 1.336 15.486 4.345 1.00 88.06 87 ALA A N 1
ATOM 651 C CA . ALA A 1 87 ? 0.158 15.310 3.506 1.00 88.06 87 ALA A CA 1
ATOM 652 C C . ALA A 1 87 ? -0.869 14.457 4.246 1.00 88.06 87 ALA A C 1
ATOM 654 O O . ALA A 1 87 ? -0.527 13.434 4.842 1.00 88.06 87 ALA A O 1
ATOM 655 N N . ARG A 1 88 ? -2.132 14.878 4.192 1.00 90.56 88 ARG A N 1
ATOM 656 C CA . ARG A 1 88 ? -3.250 14.149 4.782 1.00 90.56 88 ARG A CA 1
ATOM 657 C C . ARG A 1 88 ? -3.937 13.311 3.715 1.00 90.56 88 ARG A C 1
ATOM 659 O O . ARG A 1 88 ? -4.345 13.853 2.691 1.00 90.56 88 ARG A O 1
ATOM 666 N N . PHE A 1 89 ? -4.098 12.025 3.984 1.00 91.19 89 PHE A N 1
ATOM 667 C CA . PHE A 1 89 ? -4.853 11.080 3.171 1.00 91.19 89 PHE A CA 1
ATOM 668 C C . PHE A 1 89 ? -6.081 10.604 3.942 1.00 91.19 89 PHE A C 1
ATOM 670 O O . PHE A 1 89 ? -5.989 10.354 5.140 1.00 91.19 89 PHE A O 1
ATOM 677 N N . VAL A 1 90 ? -7.230 10.498 3.283 1.00 93.69 90 VAL A N 1
ATOM 678 C CA . VAL A 1 90 ? -8.512 10.074 3.876 1.00 93.69 90 VAL A CA 1
ATOM 679 C C . VAL A 1 90 ? -9.081 8.897 3.093 1.00 93.69 90 VAL A C 1
ATOM 681 O O . VAL A 1 90 ? -8.735 8.726 1.928 1.00 93.69 90 VAL A O 1
ATOM 684 N N . GLY A 1 91 ? -9.937 8.077 3.704 1.00 92.56 91 GLY A N 1
ATOM 685 C CA . GLY A 1 91 ? -10.504 6.909 3.017 1.00 92.56 91 GLY A CA 1
ATOM 686 C C . GLY A 1 91 ? -9.519 5.753 2.833 1.00 92.56 91 GLY A C 1
ATOM 687 O O . GLY A 1 91 ? -9.731 4.901 1.978 1.00 92.56 91 GLY A O 1
ATOM 688 N N . GLN A 1 92 ? -8.432 5.722 3.607 1.00 94.38 92 GLN A N 1
ATOM 689 C CA . GLN A 1 92 ? -7.358 4.750 3.420 1.00 94.38 92 GLN A CA 1
ATOM 690 C C . GLN A 1 92 ? -7.709 3.388 4.030 1.00 94.38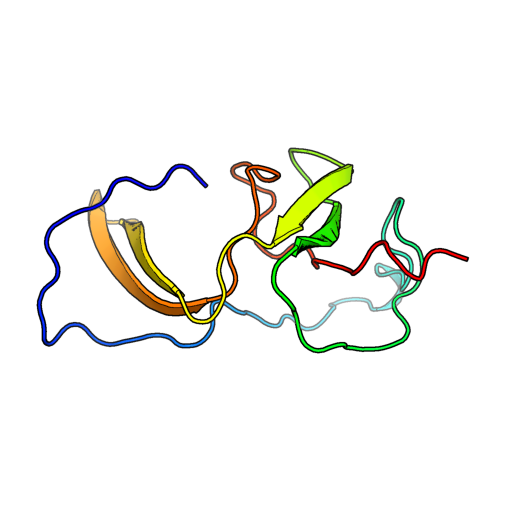 92 GLN A C 1
ATOM 692 O O . GLN A 1 92 ? -8.421 3.294 5.032 1.00 94.38 92 GLN A O 1
ATOM 697 N N . VAL A 1 93 ? -7.167 2.329 3.439 1.00 94.69 93 VAL A N 1
ATOM 698 C CA . VAL A 1 93 ? -7.223 0.961 3.967 1.00 94.69 93 VAL A CA 1
ATOM 699 C C . VAL A 1 93 ? -5.883 0.660 4.623 1.00 94.69 93 VAL A C 1
ATOM 701 O O . VAL A 1 93 ? -4.837 0.904 4.024 1.00 94.69 93 VAL A O 1
ATOM 704 N N . ILE A 1 94 ? -5.902 0.145 5.851 1.00 95.00 94 ILE A N 1
ATOM 705 C CA . ILE A 1 94 ? -4.688 -0.191 6.601 1.00 95.00 94 ILE A CA 1
ATOM 706 C C . ILE A 1 94 ? -4.665 -1.694 6.853 1.00 95.00 94 ILE A C 1
ATOM 708 O O . ILE A 1 94 ? -5.654 -2.269 7.308 1.00 95.00 94 ILE A O 1
ATOM 712 N N . SER A 1 95 ? -3.522 -2.312 6.571 1.00 95.62 95 SER A N 1
ATOM 713 C CA . SER A 1 95 ? -3.204 -3.691 6.933 1.00 95.62 95 SER A CA 1
ATOM 714 C C . SER A 1 95 ? -2.209 -3.746 8.091 1.00 95.62 95 SER A C 1
ATOM 716 O O . SER A 1 95 ? -1.642 -2.731 8.502 1.00 95.62 95 SER A O 1
ATOM 718 N N . GLU A 1 96 ? -1.926 -4.950 8.578 1.00 95.94 96 GLU A N 1
ATOM 719 C CA . GLU A 1 96 ? -0.733 -5.195 9.394 1.00 95.94 96 GLU A CA 1
ATOM 720 C C . GLU A 1 96 ? 0.554 -4.884 8.605 1.00 95.94 96 GLU A C 1
ATOM 722 O O . GLU A 1 96 ? 0.550 -4.652 7.386 1.00 95.94 96 GLU A O 1
ATOM 727 N N . ALA A 1 97 ? 1.679 -4.846 9.318 1.00 93.38 97 ALA A N 1
ATOM 728 C CA . ALA A 1 97 ? 2.971 -4.526 8.734 1.00 93.38 97 ALA A CA 1
ATOM 729 C C . ALA A 1 97 ? 3.396 -5.592 7.709 1.00 93.38 97 ALA A C 1
ATOM 731 O O . ALA A 1 97 ? 3.777 -6.699 8.065 1.00 93.38 97 ALA A O 1
ATOM 732 N N . MET A 1 98 ? 3.374 -5.218 6.428 1.00 93.00 98 MET A N 1
ATOM 733 C CA . MET A 1 98 ? 3.786 -6.078 5.308 1.00 93.00 98 MET A CA 1
ATOM 734 C C . MET A 1 98 ? 4.660 -5.344 4.276 1.00 93.00 98 MET A C 1
ATOM 736 O O . MET A 1 98 ? 4.851 -5.842 3.168 1.00 93.00 98 MET A O 1
ATOM 740 N N . SER A 1 99 ? 5.134 -4.125 4.575 1.00 93.00 99 SER A N 1
ATOM 741 C CA . SER A 1 99 ? 5.769 -3.247 3.579 1.00 93.00 99 SER A CA 1
ATOM 742 C C . SER A 1 99 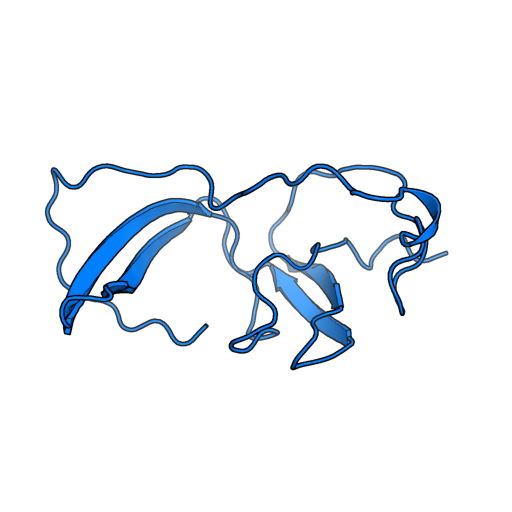? 6.867 -2.347 4.136 1.00 93.00 99 SER A C 1
ATOM 744 O O . SER A 1 99 ? 6.675 -1.654 5.145 1.00 93.00 99 SER A O 1
ATOM 746 N N . GLU A 1 100 ? 7.949 -2.233 3.367 1.00 91.00 100 GLU A N 1
ATOM 747 C CA . GLU A 1 100 ? 9.073 -1.335 3.635 1.00 91.00 100 GLU A CA 1
ATOM 748 C C . GLU A 1 100 ? 9.251 -0.273 2.540 1.00 91.00 100 GLU A C 1
ATOM 750 O O . GLU A 1 100 ? 8.524 -0.227 1.542 1.00 91.00 100 GLU A O 1
ATOM 755 N N . GLY A 1 101 ? 10.207 0.636 2.759 1.00 88.69 101 GLY A N 1
ATOM 756 C CA . GLY A 1 101 ? 10.582 1.643 1.773 1.00 88.69 101 GLY A CA 1
ATOM 757 C C . GLY A 1 101 ? 11.044 0.989 0.468 1.00 88.69 101 GLY A C 1
ATOM 758 O O . GLY A 1 101 ? 11.928 0.135 0.463 1.00 88.69 101 GLY A O 1
ATOM 759 N N . GLY A 1 102 ? 10.450 1.404 -0.650 1.00 88.88 102 GLY A N 1
ATOM 760 C CA . GLY A 1 102 ? 10.736 0.841 -1.973 1.00 88.88 102 GLY A CA 1
ATOM 761 C C . GLY A 1 102 ? 9.712 -0.165 -2.495 1.00 88.88 102 GLY A C 1
ATOM 762 O O . GLY A 1 102 ? 9.813 -0.547 -3.656 1.00 88.88 102 GLY A O 1
ATOM 763 N N . ASP A 1 103 ? 8.710 -0.538 -1.696 1.00 92.88 103 ASP A N 1
ATOM 764 C CA . ASP A 1 103 ? 7.555 -1.312 -2.173 1.00 92.88 103 ASP A CA 1
ATOM 765 C C . ASP A 1 103 ? 6.371 -0.437 -2.607 1.00 92.88 103 ASP A C 1
ATOM 767 O O . ASP A 1 103 ? 5.366 -0.958 -3.096 1.00 92.88 103 ASP A O 1
ATOM 771 N N . SER A 1 104 ? 6.442 0.877 -2.378 1.00 88.88 104 SER A N 1
ATOM 772 C CA . SER A 1 104 ? 5.369 1.816 -2.712 1.00 88.88 104 SER A CA 1
ATOM 773 C C . SER A 1 104 ? 4.947 1.668 -4.176 1.00 88.88 104 SER A C 1
ATOM 775 O O . SER A 1 104 ? 5.794 1.588 -5.062 1.00 88.88 104 SER A O 1
ATOM 777 N N . GLY A 1 105 ? 3.637 1.624 -4.421 1.00 89.69 105 GLY A N 1
ATOM 778 C CA . GLY A 1 105 ? 3.063 1.399 -5.752 1.00 89.69 105 GLY A CA 1
ATOM 779 C C . GLY A 1 105 ? 2.846 -0.072 -6.126 1.00 89.69 105 GLY A C 1
ATOM 780 O O . GLY A 1 105 ? 2.270 -0.343 -7.176 1.00 89.69 105 GLY A O 1
ATOM 781 N N . SER A 1 106 ? 3.256 -1.027 -5.284 1.00 93.12 106 SER A N 1
ATOM 782 C CA . SER A 1 106 ? 2.934 -2.445 -5.498 1.00 93.12 106 SER A CA 1
ATOM 783 C C . SER A 1 106 ? 1.436 -2.698 -5.344 1.00 93.12 106 SER A C 1
ATOM 785 O O . SER A 1 106 ? 0.807 -2.195 -4.411 1.00 93.12 106 SER A O 1
ATOM 787 N N . LEU A 1 107 ? 0.877 -3.532 -6.220 1.00 93.44 107 LEU A N 1
ATOM 788 C CA . LEU A 1 107 ? -0.527 -3.914 -6.149 1.00 93.44 107 LEU A CA 1
ATOM 789 C C . LEU A 1 107 ? -0.785 -4.839 -4.950 1.00 93.44 107 LEU A C 1
ATOM 791 O O . LEU A 1 107 ? -0.053 -5.807 -4.729 1.00 93.44 107 LEU A O 1
ATOM 795 N N . VAL A 1 108 ? -1.843 -4.541 -4.197 1.00 94.50 108 VAL A N 1
ATOM 796 C CA . VAL A 1 108 ? -2.343 -5.365 -3.092 1.00 94.50 108 VAL A CA 1
ATOM 797 C C . VAL A 1 108 ? -3.522 -6.187 -3.600 1.00 94.50 108 VAL A C 1
ATOM 799 O O . VAL A 1 108 ? -4.460 -5.637 -4.172 1.00 94.50 108 VAL A O 1
ATOM 802 N N . VAL A 1 109 ? -3.470 -7.502 -3.406 1.00 95.12 109 VAL A N 1
ATOM 803 C CA . VAL A 1 109 ? -4.424 -8.459 -3.977 1.00 95.12 109 VAL A CA 1
ATOM 804 C C . VAL A 1 109 ? -4.959 -9.373 -2.881 1.00 95.12 109 VAL A C 1
ATOM 806 O O . VAL A 1 109 ? -4.215 -9.786 -1.990 1.00 95.12 109 VAL A O 1
ATOM 809 N N . SER A 1 110 ? -6.247 -9.712 -2.946 1.00 93.69 110 SER A N 1
ATOM 810 C CA . SER A 1 110 ? -6.840 -10.733 -2.078 1.00 93.69 110 SER A CA 1
ATOM 811 C C . SER A 1 110 ? -6.114 -12.069 -2.229 1.00 93.69 110 SER A C 1
ATOM 813 O O . SER A 1 110 ? -5.745 -12.481 -3.329 1.00 93.69 110 SER A O 1
ATOM 815 N N . THR A 1 111 ? -5.901 -12.759 -1.112 1.00 88.62 111 THR A N 1
ATOM 816 C CA . THR A 1 111 ? -5.322 -14.113 -1.111 1.00 88.62 111 THR A CA 1
ATOM 817 C C . THR A 1 111 ? -6.387 -15.207 -1.059 1.00 88.62 111 THR A C 1
ATOM 819 O O . THR A 1 111 ? -6.056 -16.369 -1.280 1.00 88.62 111 THR A O 1
ATOM 822 N N . ALA A 1 112 ? -7.650 -14.847 -0.802 1.00 71.62 112 ALA A N 1
ATOM 823 C CA . ALA A 1 112 ? -8.744 -15.798 -0.599 1.00 71.62 112 ALA A CA 1
ATOM 824 C C . ALA A 1 112 ? -9.085 -16.614 -1.861 1.00 71.62 112 ALA A C 1
ATOM 826 O O . ALA A 1 112 ? -9.476 -17.771 -1.747 1.00 71.62 112 ALA A O 1
ATOM 827 N N . ASP A 1 113 ? -8.860 -16.045 -3.050 1.00 59.53 113 ASP A N 1
ATOM 828 C CA . ASP A 1 113 ? -9.266 -16.632 -4.337 1.00 59.53 113 ASP A CA 1
ATOM 829 C C . ASP A 1 113 ? -8.098 -17.198 -5.155 1.00 59.53 113 ASP A C 1
ATOM 831 O O . ASP A 1 113 ? -8.194 -17.371 -6.373 1.00 59.53 113 ASP A O 1
ATOM 835 N N . ARG A 1 114 ? -6.974 -17.506 -4.500 1.00 55.09 114 ARG A N 1
ATOM 836 C CA . ARG A 1 114 ? -5.839 -18.173 -5.150 1.00 55.09 114 ARG A CA 1
ATOM 837 C C . ARG A 1 114 ? -6.155 -19.645 -5.396 1.00 55.09 114 ARG A C 1
ATOM 839 O O . ARG A 1 114 ? -5.761 -20.508 -4.617 1.00 55.09 114 ARG A O 1
ATOM 846 N N . LYS A 1 115 ? -6.904 -19.906 -6.462 1.00 40.31 115 LYS A N 1
ATOM 847 C CA . LYS A 1 115 ? -6.988 -21.218 -7.107 1.00 40.31 115 LYS A CA 1
ATOM 848 C C . LYS A 1 115 ? -5.938 -21.329 -8.198 1.00 40.31 115 LYS A C 1
ATOM 850 O O . LYS A 1 115 ? -5.833 -20.368 -8.994 1.00 40.31 115 LYS A O 1
#

Secondary structure (DSSP, 8-state):
------PPPTT--EES--------S-GGG--SEETTTEE--------TT-EEEEEETTTEEEEEEEEEEEEEEEEEEE-TTS-EEEEEEEEEEEESS---TT-TTPPEEESTT--